Protein AF-A0A962ETM5-F1 (afdb_monomer)

Radius of gyration: 12.83 Å; Cα contacts (8 Å, |Δi|>4): 71; chains: 1; bounding box: 29×19×38 Å

Foldseek 3Di:
DDFDDDPNHTAAAQEEEDEDDDDDPPDDLVNQCVVCVVVVPVVCDPHYHDPNRYYHRND

Structure (mmCIF, N/CA/C/O backbone):
data_AF-A0A962ETM5-F1
#
_entry.id   AF-A0A962ETM5-F1
#
loop_
_atom_site.group_PDB
_atom_site.id
_atom_site.type_symbol
_atom_site.label_atom_id
_atom_site.label_alt_id
_atom_site.label_comp_id
_atom_site.label_asym_id
_atom_site.label_entity_id
_atom_site.label_seq_id
_atom_site.pdbx_PDB_ins_code
_atom_site.Cartn_x
_atom_site.Cartn_y
_atom_site.Cartn_z
_atom_site.occupancy
_atom_site.B_iso_or_equiv
_atom_site.auth_seq_id
_atom_site.auth_comp_id
_atom_site.auth_asym_id
_atom_site.auth_atom_id
_atom_site.pdbx_PDB_model_num
ATOM 1 N N . VAL A 1 1 ? 3.923 3.613 6.141 1.00 96.06 1 VAL A N 1
ATOM 2 C CA . VAL A 1 1 ? 2.511 3.163 6.231 1.00 96.06 1 VAL A CA 1
ATOM 3 C C . VAL A 1 1 ? 1.756 4.133 7.123 1.00 96.06 1 VAL A C 1
ATOM 5 O O . VAL A 1 1 ? 2.298 4.518 8.151 1.00 96.06 1 VAL A O 1
ATOM 8 N N . THR A 1 2 ? 0.550 4.543 6.739 1.00 98.44 2 THR A N 1
ATOM 9 C CA . THR A 1 2 ? -0.331 5.393 7.555 1.00 98.44 2 THR A CA 1
ATOM 10 C C . THR A 1 2 ? -1.586 4.612 7.920 1.00 98.44 2 THR A C 1
ATOM 12 O O . THR A 1 2 ? -2.290 4.123 7.036 1.00 98.44 2 THR A O 1
ATOM 15 N N . VAL A 1 3 ? -1.876 4.509 9.216 1.00 98.38 3 VAL A N 1
ATOM 16 C CA . VAL A 1 3 ? -2.973 3.699 9.768 1.00 98.38 3 VAL A CA 1
ATOM 17 C C . VAL A 1 3 ? -4.022 4.612 10.394 1.00 98.38 3 VAL A C 1
ATOM 19 O O . VAL A 1 3 ? -3.675 5.544 11.120 1.00 98.38 3 VAL A O 1
ATOM 22 N N . ARG A 1 4 ? -5.303 4.345 10.128 1.00 98.31 4 ARG A N 1
ATOM 23 C CA . ARG A 1 4 ? -6.419 4.965 10.849 1.00 98.31 4 ARG A CA 1
ATOM 24 C C . ARG A 1 4 ? -6.716 4.157 12.106 1.00 98.31 4 ARG A C 1
ATOM 26 O O . ARG A 1 4 ? -6.877 2.940 12.033 1.00 98.31 4 ARG A O 1
ATOM 33 N N . TYR A 1 5 ? -6.821 4.847 13.236 1.00 98.31 5 TYR A N 1
ATOM 34 C CA . TYR A 1 5 ? -7.219 4.262 14.513 1.00 98.31 5 TYR A CA 1
ATOM 35 C C . TYR A 1 5 ? -8.674 4.610 14.832 1.00 98.31 5 TYR A C 1
ATOM 37 O O . TYR A 1 5 ? -9.129 5.713 14.532 1.00 98.31 5 TYR A O 1
ATOM 45 N N . VAL A 1 6 ? -9.384 3.670 15.451 1.00 98.00 6 VAL A N 1
ATOM 46 C CA . VAL A 1 6 ? -10.736 3.837 16.002 1.00 98.00 6 VAL A CA 1
ATOM 47 C C . VAL A 1 6 ? -10.711 3.267 17.418 1.00 98.00 6 VAL A C 1
ATOM 49 O O . VAL A 1 6 ? -10.196 2.170 17.626 1.00 98.00 6 VAL A O 1
ATOM 52 N N . ASP A 1 7 ? -11.176 4.040 18.400 1.00 97.50 7 ASP A N 1
ATOM 53 C CA . ASP A 1 7 ? -11.204 3.656 19.822 1.00 97.50 7 ASP A CA 1
ATOM 54 C C . ASP A 1 7 ? -9.856 3.138 20.359 1.00 97.50 7 ASP A C 1
ATOM 56 O O . ASP A 1 7 ? -9.769 2.150 21.089 1.00 97.50 7 ASP A O 1
ATOM 60 N N . GLY A 1 8 ? -8.766 3.791 19.948 1.00 97.75 8 GLY A N 1
ATOM 61 C CA . GLY A 1 8 ? -7.407 3.433 20.362 1.00 97.75 8 GLY A CA 1
ATOM 62 C C . GLY A 1 8 ? -6.847 2.158 19.719 1.00 97.75 8 GLY A C 1
ATOM 63 O O . GLY A 1 8 ? -5.738 1.753 20.063 1.00 97.75 8 GLY A O 1
ATOM 64 N N . LYS A 1 9 ? -7.555 1.538 18.765 1.00 97.62 9 LYS A N 1
ATOM 65 C CA . LYS A 1 9 ? -7.117 0.330 18.046 1.00 97.62 9 LYS A CA 1
ATOM 66 C C . LYS A 1 9 ? -6.910 0.599 16.549 1.00 97.62 9 LYS A C 1
ATOM 68 O O . LYS A 1 9 ? -7.631 1.419 15.978 1.00 97.62 9 LYS A O 1
ATOM 73 N N . PRO A 1 10 ? -5.941 -0.068 15.894 1.00 98.00 10 PRO A N 1
ATOM 74 C CA . PRO A 1 10 ? -5.731 0.076 14.457 1.00 98.00 10 PRO A CA 1
ATOM 75 C C . PRO A 1 10 ? -6.925 -0.512 13.699 1.00 98.00 10 PRO A C 1
ATOM 77 O O . PRO A 1 10 ? -7.307 -1.656 13.929 1.00 98.00 10 PRO A O 1
ATOM 80 N N . ALA A 1 11 ? -7.524 0.279 12.810 1.00 97.75 11 ALA A N 1
ATOM 81 C CA . ALA A 1 11 ? -8.731 -0.104 12.082 1.00 97.75 11 ALA A CA 1
ATOM 82 C C . ALA A 1 11 ? -8.455 -0.465 10.615 1.00 97.75 11 ALA A C 1
ATOM 84 O O . ALA A 1 11 ? -9.057 -1.405 10.100 1.00 97.75 11 ALA A O 1
ATOM 85 N N . GLU A 1 12 ? -7.587 0.294 9.935 1.00 98.50 12 GLU A N 1
ATOM 86 C CA . GLU A 1 12 ? 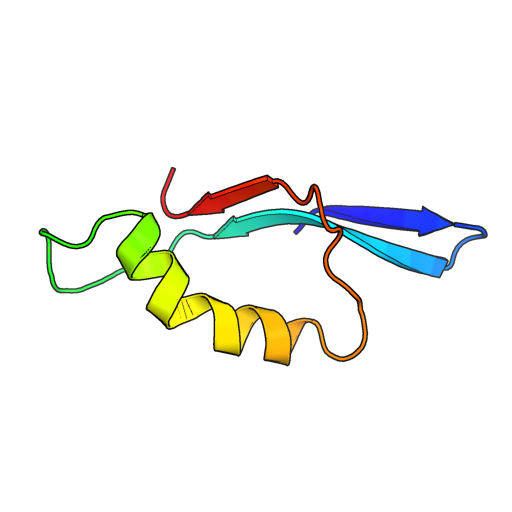-7.170 0.034 8.548 1.00 98.50 12 GLU A CA 1
ATOM 87 C C . GLU A 1 12 ? -5.947 0.863 8.132 1.00 98.50 12 GLU A C 1
ATOM 89 O O . GLU A 1 12 ? -5.671 1.932 8.689 1.00 98.50 12 GLU A O 1
ATOM 94 N N . VAL A 1 13 ? -5.248 0.411 7.092 1.00 98.69 13 VAL A N 1
ATOM 95 C CA . VAL A 1 13 ? -4.221 1.194 6.394 1.00 98.69 13 VAL A CA 1
ATOM 96 C C . VAL A 1 13 ? -4.873 2.124 5.372 1.00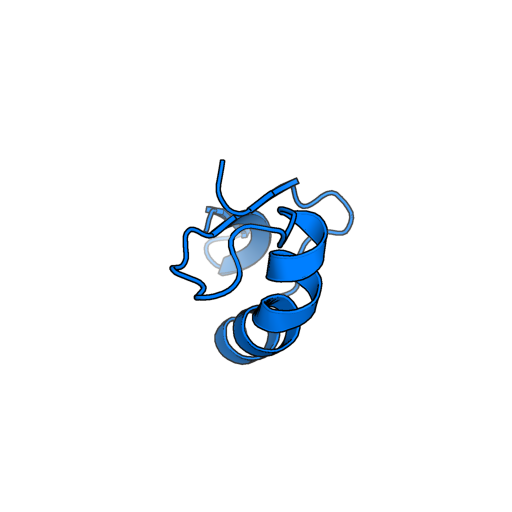 98.69 13 VAL A C 1
ATOM 98 O O . VAL A 1 13 ? -5.602 1.663 4.501 1.00 98.69 13 VAL A O 1
ATOM 101 N N . THR A 1 14 ? -4.567 3.421 5.443 1.00 98.56 14 THR A N 1
ATOM 102 C CA . THR A 1 14 ? -5.120 4.450 4.536 1.00 98.56 14 THR A CA 1
ATOM 103 C C . THR A 1 14 ? -4.122 4.935 3.487 1.00 98.56 14 THR A C 1
ATOM 105 O O . THR A 1 14 ? -4.521 5.451 2.444 1.00 98.56 14 THR A O 1
ATOM 108 N N . ARG A 1 15 ? -2.813 4.813 3.754 1.00 98.56 15 ARG A N 1
ATOM 109 C CA . ARG A 1 15 ? -1.753 5.167 2.798 1.00 98.56 15 ARG A CA 1
ATOM 110 C C . ARG A 1 15 ? -0.556 4.240 2.923 1.00 98.56 15 ARG A C 1
ATOM 112 O O . ARG A 1 15 ? -0.091 3.946 4.031 1.00 98.56 15 ARG A O 1
ATOM 119 N N . ILE A 1 16 ? 0.002 3.861 1.783 1.00 98.44 16 ILE A N 1
ATOM 120 C CA . ILE A 1 16 ? 1.232 3.080 1.684 1.00 98.44 16 ILE A CA 1
ATOM 121 C C . ILE A 1 16 ? 2.200 3.841 0.792 1.00 98.44 16 ILE A C 1
ATOM 123 O O . ILE A 1 16 ? 1.870 4.194 -0.334 1.00 98.44 16 ILE A O 1
ATOM 127 N N . VAL A 1 17 ? 3.395 4.099 1.316 1.00 98.38 17 VAL A N 1
ATOM 128 C CA . VAL A 1 17 ? 4.531 4.602 0.544 1.00 98.38 17 VAL A CA 1
ATOM 129 C C . VAL A 1 17 ? 5.561 3.490 0.551 1.00 98.38 17 VAL A C 1
ATOM 131 O O . VAL A 1 17 ? 5.946 3.027 1.629 1.00 98.38 17 VAL A O 1
ATOM 134 N N . LEU A 1 18 ? 5.955 3.038 -0.631 1.00 97.69 18 LEU A N 1
ATOM 135 C CA . LEU A 1 18 ? 6.925 1.976 -0.823 1.00 97.69 18 LEU A CA 1
ATOM 136 C C . LEU A 1 18 ? 7.966 2.448 -1.829 1.00 97.69 18 LEU A C 1
ATOM 138 O O . LEU A 1 18 ? 7.623 2.788 -2.957 1.00 97.69 18 LEU A O 1
ATOM 142 N N . SER A 1 19 ? 9.228 2.418 -1.414 1.00 97.38 19 SER A N 1
ATOM 143 C CA . SER A 1 19 ? 10.377 2.682 -2.273 1.00 97.38 19 SER A CA 1
ATOM 144 C C . SER A 1 19 ? 11.320 1.496 -2.172 1.00 97.38 19 SER A C 1
ATOM 146 O O . SER A 1 19 ? 11.806 1.185 -1.085 1.00 97.38 19 SER A O 1
ATOM 148 N N . THR A 1 20 ? 11.559 0.817 -3.289 1.00 96.56 20 THR A N 1
ATOM 149 C CA . THR A 1 20 ? 12.476 -0.323 -3.341 1.00 96.56 20 THR A CA 1
ATOM 150 C C . THR A 1 20 ? 13.333 -0.287 -4.597 1.00 96.56 20 THR A C 1
ATOM 152 O O . THR A 1 20 ? 12.893 0.164 -5.660 1.00 96.56 20 THR A O 1
ATOM 155 N N . GLN A 1 21 ? 14.562 -0.780 -4.470 1.00 97.00 21 GLN A N 1
ATOM 156 C CA . GLN A 1 21 ? 15.457 -0.961 -5.603 1.00 97.00 21 GLN A CA 1
ATOM 157 C C . GLN A 1 21 ? 14.987 -2.143 -6.463 1.00 97.00 21 GLN A C 1
ATOM 159 O O . GLN A 1 21 ? 14.534 -3.165 -5.951 1.00 97.00 21 GLN A O 1
ATOM 164 N N . HIS A 1 22 ? 15.137 -2.018 -7.780 1.00 96.00 22 HIS A N 1
ATOM 165 C CA . HIS A 1 22 ? 14.939 -3.098 -8.744 1.00 96.00 22 HIS A CA 1
ATOM 166 C C . HIS A 1 22 ? 16.008 -3.024 -9.839 1.00 96.00 22 HIS A C 1
ATOM 168 O O . HIS A 1 22 ? 16.546 -1.956 -10.125 1.00 96.00 22 HIS A O 1
ATOM 174 N N . MET A 1 23 ? 16.335 -4.174 -10.434 1.00 96.12 23 MET A N 1
ATOM 175 C CA . MET A 1 23 ? 17.425 -4.285 -11.414 1.00 96.12 23 MET A CA 1
ATOM 176 C C . MET A 1 23 ? 17.002 -3.897 -12.832 1.00 96.12 23 MET A C 1
ATOM 178 O O . MET A 1 23 ? 17.834 -3.462 -13.622 1.00 96.12 23 MET A O 1
ATOM 182 N N . ASP A 1 24 ? 15.722 -4.072 -13.168 1.00 96.31 24 ASP A N 1
ATOM 183 C CA . ASP A 1 24 ? 15.201 -3.733 -14.489 1.00 96.31 24 ASP A CA 1
ATOM 184 C C . ASP A 1 24 ? 14.775 -2.254 -14.516 1.00 96.31 24 ASP A C 1
ATOM 186 O O . ASP A 1 24 ? 13.809 -1.888 -13.837 1.00 96.31 24 ASP A O 1
ATOM 190 N N . PRO A 1 25 ? 15.457 -1.389 -15.289 1.00 94.88 25 PRO A N 1
ATOM 191 C CA . PRO A 1 25 ? 15.129 0.033 -15.364 1.00 94.88 25 PRO A CA 1
ATOM 192 C C . PRO A 1 25 ? 13.807 0.310 -16.093 1.00 94.88 25 PRO A C 1
ATOM 194 O O . PRO A 1 25 ? 13.333 1.442 -16.079 1.00 94.88 25 PRO A O 1
ATOM 197 N N . LYS A 1 26 ? 13.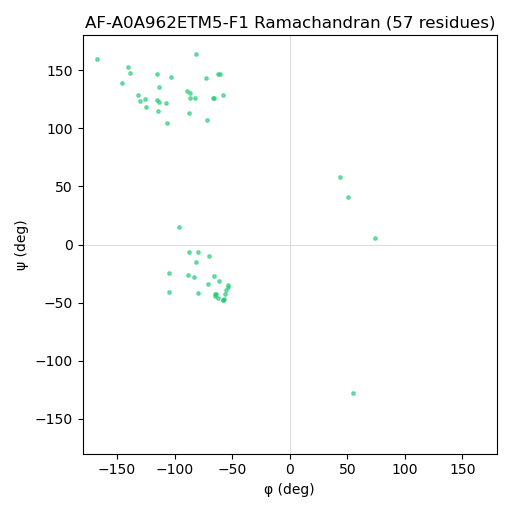206 -0.689 -16.753 1.00 97.06 26 LYS A N 1
ATOM 198 C CA . LYS A 1 26 ? 11.932 -0.549 -17.471 1.00 97.06 26 LYS A CA 1
ATOM 199 C C . LYS A 1 26 ? 10.713 -0.788 -16.582 1.00 97.06 26 LYS A C 1
ATOM 201 O O . LYS A 1 26 ? 9.589 -0.612 -17.051 1.00 97.06 26 LYS A O 1
ATOM 206 N N . TRP A 1 27 ? 10.899 -1.221 -15.333 1.00 97.44 27 TRP A N 1
ATOM 207 C CA . TRP A 1 27 ? 9.777 -1.436 -14.423 1.00 97.44 27 TRP A CA 1
ATOM 208 C C . TRP A 1 27 ? 9.086 -0.116 -14.092 1.00 97.44 27 TRP A C 1
ATOM 210 O O . TRP A 1 27 ? 9.704 0.835 -13.624 1.00 97.44 27 TRP A O 1
ATOM 220 N N . THR A 1 28 ? 7.776 -0.081 -14.319 1.00 97.31 28 THR A N 1
ATOM 221 C CA . THR A 1 28 ? 6.907 1.011 -13.879 1.00 97.31 28 THR A CA 1
ATOM 222 C C . THR A 1 28 ? 6.539 0.833 -12.405 1.00 97.31 28 THR A C 1
ATOM 224 O O . THR A 1 28 ? 6.618 -0.274 -11.868 1.00 97.31 28 THR A O 1
ATOM 227 N N . SER A 1 29 ? 6.034 1.885 -11.754 1.00 97.31 29 SER A N 1
ATOM 228 C CA . SER A 1 29 ? 5.468 1.789 -10.398 1.00 97.31 29 SER A CA 1
ATOM 229 C C . SER A 1 29 ? 4.385 0.710 -10.284 1.00 97.31 29 SER A C 1
ATOM 231 O O . SER A 1 29 ? 4.306 0.018 -9.271 1.00 97.31 29 SER A O 1
ATOM 233 N N . GLN A 1 30 ? 3.586 0.510 -11.339 1.00 97.25 30 GLN A N 1
ATOM 234 C CA . GLN A 1 30 ? 2.621 -0.588 -11.406 1.00 97.25 30 GLN A CA 1
ATOM 235 C C . GLN A 1 30 ? 3.325 -1.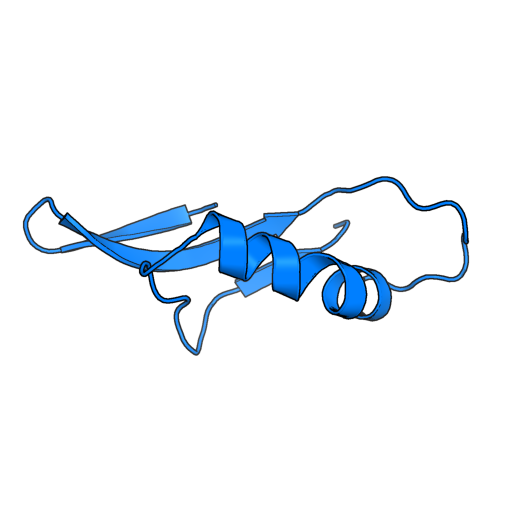947 -11.363 1.00 97.25 30 GLN A C 1
ATOM 237 O O . GLN A 1 30 ? 2.924 -2.811 -10.585 1.00 97.25 30 GLN A O 1
ATOM 242 N N . LYS A 1 31 ? 4.398 -2.130 -12.145 1.00 97.69 31 LYS A N 1
ATOM 243 C CA . LYS A 1 31 ? 5.122 -3.402 -12.159 1.00 97.69 31 LYS A CA 1
ATOM 244 C C . LYS A 1 31 ? 5.779 -3.705 -10.817 1.00 97.69 31 LYS A C 1
ATOM 246 O O . LYS A 1 31 ? 5.697 -4.832 -10.339 1.00 97.69 31 LYS A O 1
ATOM 251 N N . VAL A 1 32 ? 6.395 -2.698 -10.197 1.00 97.88 32 VAL A N 1
ATOM 252 C CA . VAL A 1 32 ? 6.948 -2.817 -8.842 1.00 97.88 32 VAL A CA 1
ATOM 253 C C . VAL A 1 32 ? 5.844 -3.241 -7.875 1.00 97.88 32 VAL A C 1
ATOM 255 O O . VAL A 1 32 ? 6.036 -4.195 -7.127 1.00 97.88 32 VAL A O 1
ATOM 258 N N . ARG A 1 33 ? 4.668 -2.597 -7.936 1.00 97.31 33 ARG A N 1
ATOM 259 C CA . ARG A 1 33 ? 3.522 -2.912 -7.074 1.00 97.31 33 ARG A CA 1
ATOM 260 C C . ARG A 1 33 ? 3.072 -4.3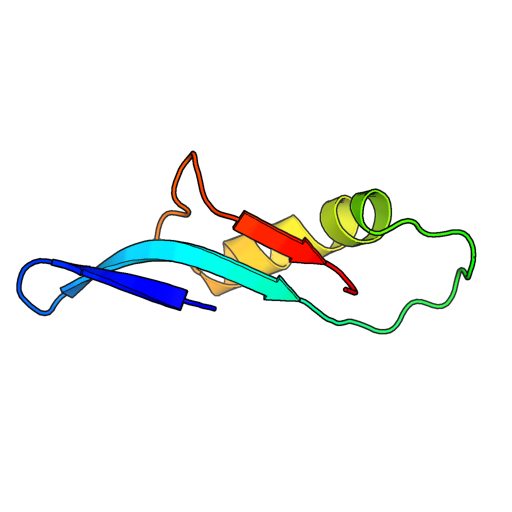66 -7.201 1.00 97.31 33 ARG A C 1
ATOM 262 O O . ARG A 1 33 ? 2.913 -5.020 -6.179 1.00 97.31 33 ARG A O 1
ATOM 269 N N . GLU A 1 34 ? 2.909 -4.876 -8.420 1.00 97.81 34 GLU A N 1
ATOM 270 C CA . GLU A 1 34 ? 2.528 -6.278 -8.660 1.00 97.81 34 GLU A CA 1
ATOM 271 C C . GLU A 1 34 ? 3.462 -7.270 -7.953 1.00 97.81 34 GLU A C 1
ATOM 273 O O . GLU A 1 34 ? 3.011 -8.299 -7.458 1.00 97.81 34 GLU A O 1
ATOM 278 N N . VAL A 1 35 ? 4.760 -6.957 -7.899 1.00 97.50 35 VAL A N 1
ATOM 279 C CA . VAL A 1 35 ? 5.778 -7.820 -7.289 1.00 97.50 35 VAL A CA 1
ATOM 280 C C . VAL A 1 35 ? 5.792 -7.692 -5.766 1.00 97.50 35 VAL A C 1
ATOM 282 O O . VAL A 1 35 ? 5.932 -8.694 -5.072 1.00 97.50 35 VAL A O 1
ATOM 285 N N . VAL A 1 36 ? 5.661 -6.476 -5.230 1.00 97.25 36 VAL A N 1
ATOM 286 C CA . VAL A 1 36 ? 5.826 -6.221 -3.786 1.00 97.25 36 VAL A CA 1
ATOM 287 C C . VAL A 1 36 ? 4.542 -6.379 -2.977 1.00 97.25 36 VAL A C 1
ATOM 289 O O . VAL A 1 36 ? 4.613 -6.654 -1.781 1.00 97.25 36 VAL A O 1
ATOM 292 N N . GLU A 1 37 ? 3.370 -6.188 -3.588 1.00 97.56 37 GLU A N 1
ATOM 293 C CA . GLU A 1 37 ? 2.090 -6.170 -2.875 1.00 97.56 37 GLU A CA 1
ATOM 294 C C . GLU A 1 37 ? 1.824 -7.442 -2.045 1.00 97.56 37 GLU A C 1
ATOM 296 O O . GLU A 1 37 ? 1.368 -7.285 -0.911 1.00 97.56 37 GLU A O 1
ATOM 301 N N . PRO A 1 38 ? 2.154 -8.671 -2.501 1.00 98.06 38 PRO A N 1
ATOM 302 C CA . PRO A 1 38 ? 2.014 -9.869 -1.671 1.00 98.06 38 PRO A CA 1
ATOM 303 C C . PRO A 1 38 ? 2.781 -9.780 -0.344 1.00 98.06 38 PRO A C 1
ATOM 305 O O . PRO A 1 38 ? 2.218 -10.085 0.703 1.00 98.06 38 PRO A O 1
ATOM 308 N N . TYR A 1 39 ? 4.018 -9.274 -0.365 1.00 98.06 39 TYR A N 1
ATOM 309 C CA . TYR A 1 39 ? 4.846 -9.109 0.835 1.00 98.06 39 TYR A CA 1
ATOM 310 C C . TYR A 1 39 ? 4.341 -7.985 1.740 1.00 98.06 39 TYR A C 1
ATOM 312 O O . TYR A 1 39 ? 4.422 -8.079 2.961 1.00 98.06 39 TYR A O 1
ATOM 320 N N . VAL A 1 40 ? 3.789 -6.917 1.155 1.00 97.62 40 VAL A N 1
ATOM 321 C CA . VAL A 1 40 ? 3.135 -5.855 1.930 1.00 97.62 40 VAL A CA 1
ATOM 322 C C . VAL A 1 40 ? 1.904 -6.405 2.648 1.00 97.62 40 VAL A C 1
ATOM 324 O O . VAL A 1 40 ? 1.701 -6.101 3.819 1.00 97.62 40 VAL A O 1
ATOM 327 N N . ARG A 1 41 ? 1.095 -7.231 1.976 1.00 97.56 41 ARG A N 1
ATOM 328 C CA . ARG A 1 41 ? -0.080 -7.872 2.581 1.00 97.56 41 ARG A CA 1
ATOM 329 C C . ARG A 1 41 ? 0.316 -8.850 3.681 1.00 97.56 41 ARG A C 1
ATOM 331 O O . ARG A 1 41 ? -0.272 -8.794 4.753 1.00 97.56 41 ARG A O 1
ATOM 338 N N . GLU A 1 42 ? 1.335 -9.671 3.450 1.00 98.12 42 GLU A N 1
ATOM 339 C CA . GLU A 1 42 ? 1.893 -10.568 4.467 1.00 98.12 42 GLU A CA 1
ATOM 340 C C . GLU A 1 42 ? 2.370 -9.789 5.703 1.00 98.12 42 GLU A C 1
ATOM 342 O O . GLU A 1 42 ? 1.986 -10.110 6.824 1.00 98.12 42 GLU A O 1
ATOM 347 N N . ALA A 1 43 ? 3.133 -8.709 5.505 1.00 97.62 43 ALA A N 1
ATOM 348 C 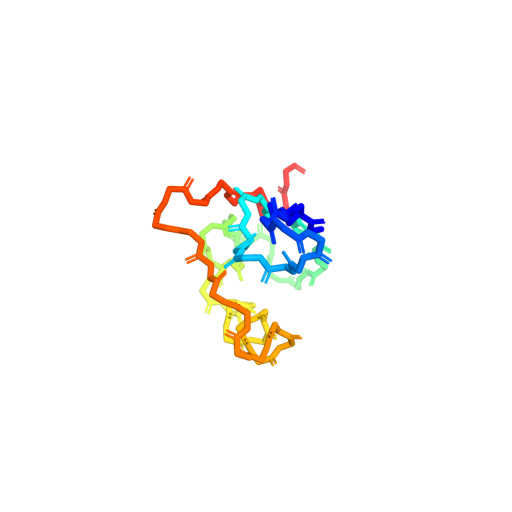CA . ALA A 1 43 ? 3.660 -7.887 6.594 1.00 97.62 43 ALA A CA 1
ATOM 349 C C . ALA A 1 43 ? 2.574 -7.152 7.401 1.00 97.62 43 ALA A C 1
ATOM 351 O O . ALA A 1 43 ? 2.788 -6.839 8.572 1.00 97.62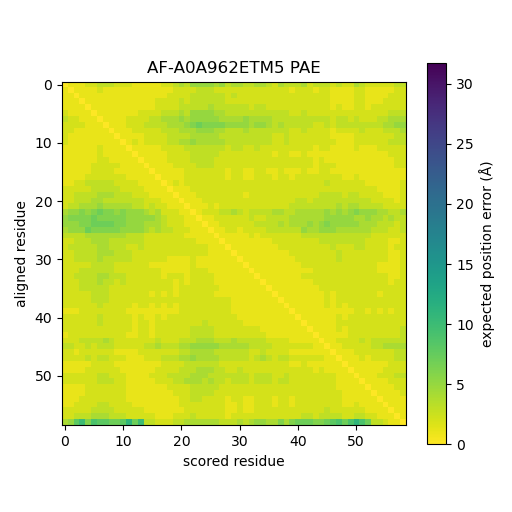 43 ALA A O 1
ATOM 352 N N . LEU A 1 44 ? 1.424 -6.851 6.791 1.00 97.38 44 LEU A N 1
ATOM 353 C CA . LEU A 1 44 ? 0.291 -6.220 7.474 1.00 97.38 44 LEU A CA 1
ATOM 354 C C . LEU A 1 44 ? -0.564 -7.219 8.271 1.00 97.38 44 LEU A C 1
ATOM 356 O O . LEU A 1 44 ? -1.340 -6.790 9.128 1.00 97.38 44 LEU A O 1
ATOM 360 N N . GLY A 1 45 ? -0.408 -8.525 8.032 1.00 97.06 45 GLY A N 1
ATOM 361 C CA . GLY A 1 45 ? -1.185 -9.570 8.694 1.00 97.06 45 GLY A CA 1
ATOM 362 C C . GLY A 1 45 ? -2.690 -9.346 8.531 1.00 97.06 45 GLY A C 1
ATOM 363 O O . GLY A 1 45 ? -3.183 -9.128 7.426 1.00 97.06 45 GLY A O 1
ATOM 364 N N . ASP A 1 46 ? -3.416 -9.347 9.649 1.00 96.44 46 ASP A N 1
ATOM 365 C CA . ASP A 1 46 ? -4.873 -9.163 9.663 1.00 96.44 46 ASP A CA 1
ATOM 366 C C . ASP A 1 46 ? -5.313 -7.694 9.522 1.00 96.44 46 ASP A C 1
ATOM 368 O O . ASP A 1 46 ? -6.510 -7.402 9.420 1.00 96.44 46 ASP A O 1
ATOM 372 N N . LEU A 1 47 ? -4.375 -6.735 9.534 1.00 97.94 47 LEU A N 1
ATOM 373 C CA . LEU A 1 47 ? -4.724 -5.329 9.379 1.00 97.94 47 LEU A CA 1
ATOM 374 C C . LEU A 1 47 ? -5.136 -5.058 7.932 1.00 97.94 47 LEU A C 1
ATOM 376 O O . LEU A 1 47 ? -4.309 -4.980 7.022 1.00 97.94 47 LEU A O 1
ATOM 380 N N . ARG A 1 48 ? -6.438 -4.852 7.728 1.00 97.31 48 ARG A N 1
ATOM 381 C CA . ARG A 1 48 ? -6.977 -4.581 6.396 1.00 97.31 48 ARG A CA 1
ATOM 382 C C . ARG A 1 48 ? -6.421 -3.290 5.791 1.00 97.31 48 ARG A C 1
ATOM 384 O O . ARG A 1 48 ? -6.203 -2.283 6.471 1.00 97.31 48 ARG A O 1
ATOM 391 N N . ILE A 1 49 ? -6.272 -3.313 4.474 1.00 98.31 49 ILE A N 1
ATOM 392 C CA . ILE A 1 49 ? -5.993 -2.137 3.651 1.00 98.31 49 ILE A CA 1
ATOM 393 C C . ILE A 1 49 ? -7.342 -1.547 3.240 1.00 98.31 49 ILE A C 1
ATOM 395 O O . ILE A 1 49 ? -8.222 -2.296 2.824 1.00 98.31 49 ILE A O 1
ATOM 399 N N . ALA A 1 50 ? -7.521 -0.236 3.395 1.00 98.38 50 ALA A N 1
ATOM 400 C CA . ALA A 1 50 ? -8.745 0.439 2.977 1.00 98.38 50 ALA A CA 1
ATOM 401 C C . ALA A 1 50 ? -8.975 0.292 1.463 1.00 98.38 50 ALA A C 1
ATOM 403 O O . ALA A 1 50 ? -8.012 0.297 0.692 1.00 98.38 50 ALA A O 1
ATOM 404 N N . ASP A 1 51 ? -10.236 0.219 1.035 1.00 97.62 51 ASP A N 1
ATOM 405 C CA . ASP A 1 51 ? -10.588 0.122 -0.390 1.00 97.62 51 ASP A CA 1
ATOM 406 C C . ASP A 1 51 ? -10.113 1.355 -1.180 1.00 97.62 51 ASP A C 1
ATOM 408 O O . ASP A 1 51 ? -9.717 1.250 -2.339 1.00 97.62 51 ASP A O 1
ATOM 412 N N . ASP A 1 52 ? -10.083 2.518 -0.525 1.00 97.81 52 ASP A N 1
ATOM 413 C CA . ASP A 1 52 ? -9.594 3.797 -1.042 1.00 97.81 52 ASP A CA 1
ATOM 414 C C . ASP A 1 52 ? -8.135 4.098 -0.645 1.00 97.81 52 ASP A C 1
ATOM 416 O O . ASP A 1 52 ? -7.668 5.234 -0.772 1.00 97.81 52 ASP A O 1
ATOM 420 N N . CYS A 1 53 ? -7.387 3.096 -0.167 1.00 98.31 53 CYS A N 1
ATOM 421 C CA . CYS A 1 53 ? -6.001 3.282 0.250 1.00 98.31 53 CYS A CA 1
ATOM 422 C C . CYS A 1 53 ? -5.147 3.831 -0.898 1.00 98.31 53 CYS A C 1
ATOM 424 O O . CYS A 1 53 ? -5.067 3.252 -1.984 1.00 98.31 53 CYS A O 1
ATOM 426 N N . ILE A 1 54 ? -4.416 4.911 -0.623 1.00 98.19 54 ILE A N 1
ATOM 427 C CA . ILE A 1 54 ? -3.524 5.533 -1.603 1.00 98.19 54 ILE A CA 1
ATOM 428 C C . ILE A 1 54 ? -2.161 4.841 -1.561 1.00 98.19 54 ILE A C 1
ATOM 430 O O . ILE A 1 54 ? -1.523 4.763 -0.507 1.00 98.19 54 ILE A O 1
ATOM 434 N N . TRP A 1 55 ? -1.699 4.372 -2.719 1.00 97.88 55 TRP A N 1
ATOM 435 C CA . TRP A 1 55 ? -0.391 3.741 -2.883 1.00 97.88 55 TRP A CA 1
ATOM 436 C C . TRP A 1 55 ? 0.564 4.662 -3.639 1.00 97.88 55 TRP A C 1
ATOM 438 O O . TRP A 1 55 ? 0.315 5.011 -4.790 1.00 97.88 55 TRP A O 1
ATOM 448 N N . TYR A 1 56 ? 1.686 4.993 -3.009 1.00 98.06 56 TYR A N 1
ATOM 449 C CA . TYR A 1 56 ? 2.826 5.667 -3.618 1.00 98.06 56 TYR A CA 1
ATOM 450 C C . TYR A 1 56 ? 3.948 4.644 -3.777 1.00 98.06 56 TYR A C 1
ATOM 452 O O . TYR A 1 56 ? 4.568 4.248 -2.791 1.00 98.06 56 TYR A O 1
ATOM 460 N N . VAL A 1 57 ? 4.173 4.173 -5.003 1.00 97.56 57 VAL A N 1
ATOM 461 C CA . VAL A 1 57 ? 5.159 3.124 -5.299 1.00 97.56 57 VAL A CA 1
ATOM 462 C C . VAL A 1 57 ? 6.268 3.713 -6.151 1.00 97.56 57 VAL A C 1
ATOM 464 O O . VAL A 1 57 ? 6.009 4.121 -7.282 1.00 97.56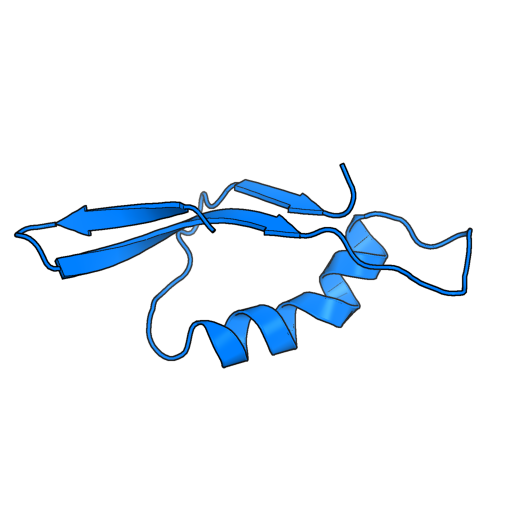 57 VAL A O 1
ATOM 467 N N . ASN A 1 58 ? 7.478 3.750 -5.596 1.00 96.06 58 ASN A N 1
ATOM 468 C CA . ASN A 1 58 ? 8.632 4.455 -6.147 1.00 96.06 58 ASN A CA 1
ATOM 469 C C . ASN A 1 58 ? 8.240 5.865 -6.655 1.00 96.06 58 ASN A C 1
ATOM 471 O O . ASN A 1 58 ? 8.364 6.111 -7.856 1.00 96.06 58 ASN A O 1
ATOM 475 N N . PRO A 1 59 ? 7.676 6.733 -5.782 1.00 87.56 59 PRO A N 1
ATOM 476 C CA . PRO A 1 59 ? 7.357 8.115 -6.143 1.00 87.56 59 PRO A CA 1
ATOM 477 C C . PRO A 1 59 ? 8.604 8.929 -6.507 1.00 87.56 59 PRO A C 1
ATOM 479 O O . PRO A 1 59 ? 9.716 8.548 -6.071 1.00 87.56 59 PRO A O 1
#

Mean predicted aligned error: 2.12 Å

Nearest PDB structures (foldseek):
  3iml-assembly2_D  TM=7.289E-01  e=1.263E-02  Burkholderia pseudomallei
  3iml-assembly1_A  TM=7.534E-01  e=2.194E-02  Burkholderia pseudomallei
  3iml-assembly2_C  TM=7.343E-01  e=1.553E-02  Burkholderia pseudomallei
  3iml-assembly1_B  TM=7.096E-01  e=2.194E-02  Burkholderia pseudomallei

Secondary structure (DSSP, 8-state):
-EEEEETTEEEEEEEEEE----S-TT--HHHHHHHHHHHHHHHHTT-PEEEEEEEEE--

pLDDT: mean 97.41, std 1.5, range [87.56, 98.69]

Solvent-accessible surface area (backbone atoms only — not comparable to full-atom values): 3675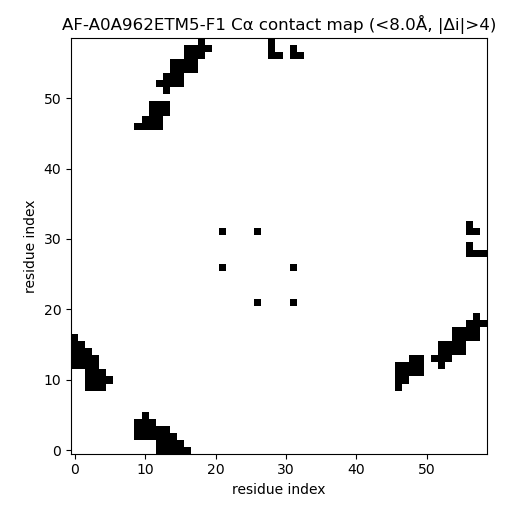 Å² total; per-residue (Å²): 111,42,71,43,68,54,97,93,37,86,64,28,33,50,34,41,68,47,76,78,90,73,89,61,88,81,62,46,48,66,56,52,42,72,69,46,47,64,58,53,49,59,75,45,58,88,58,44,70,41,95,81,40,46,75,40,44,62,120

Sequence (59 aa):
VTVRYVDGKPAEVTRIVLSTQHMDPKWTSQKVREVVEPYVREALGDLRIADDCIWYVNP